Protein AF-A0A7K3S2N2-F1 (afdb_monomer)

pLDDT: mean 90.93, std 7.75, range [52.25, 96.31]

InterPro domains:
  IPR007527 Zinc finger, SWIM-type [PF04434] (64-87)
  IPR007527 Zinc finger, SWIM-type [PS50966] (55-90)

Foldseek 3Di:
DQPDPDGKDKDKAFAADDPLLVVLLLCLCVVDVVSLVQLVVQHHDPSSCVSSVVSVHNLDDDPVRIDIDIPDPDPDVVDPVSVVVVVVVVVVCRRGVQVSVVSNPDGPVVND

Nearest PDB structures (foldseek):
  2p35-assembly1_A  TM=3.093E-01  e=9.410E+00  Agrobacterium fabrum str. C58

Sequence (112 aa):
HGSRARPYRAELRLRTFADPGWEALLDAVAARPGHLSALLAKEMPHSLARTAEEAGVRLLPAADDLDPSCTCPDHGRPCKHVAALCFQTALLLDSDPFVLLLMRGRGERELL

Mean predicted aligned error: 4.45 Å

Radius of gyration: 16.35 Å; Cα contacts (8 Å, |Δi|>4): 116; chains: 1; bounding box: 36×24×43 Å

Organism: NCBI:txid66428

Structure (mmCIF, N/CA/C/O backbone):
data_AF-A0A7K3S2N2-F1
#
_entry.id   AF-A0A7K3S2N2-F1
#
loop_
_atom_site.group_PDB
_atom_site.id
_atom_site.type_symbol
_atom_site.label_atom_id
_atom_site.label_alt_id
_atom_site.label_comp_id
_atom_site.label_asym_id
_atom_site.label_entity_id
_atom_site.label_seq_id
_atom_site.pdbx_PDB_ins_code
_atom_site.Cartn_x
_atom_site.Cartn_y
_atom_site.Cartn_z
_atom_site.occupancy
_atom_site.B_iso_or_equiv
_atom_site.auth_seq_id
_atom_site.auth_comp_id
_atom_site.auth_asym_id
_atom_site.auth_atom_id
_atom_site.pdbx_PDB_model_num
ATOM 1 N N . HIS A 1 1 ? 8.950 -5.487 -25.687 1.00 52.25 1 HIS A N 1
ATOM 2 C CA . HIS A 1 1 ? 9.147 -6.840 -25.138 1.00 52.25 1 HIS A CA 1
ATOM 3 C C . HIS A 1 1 ? 10.444 -6.894 -24.338 1.00 52.25 1 HIS A C 1
ATOM 5 O O . HIS A 1 1 ? 11.377 -6.181 -24.693 1.00 52.25 1 HIS A O 1
ATOM 11 N N . GLY A 1 2 ? 10.478 -7.646 -23.234 1.00 57.34 2 GLY A N 1
ATOM 12 C CA . GLY A 1 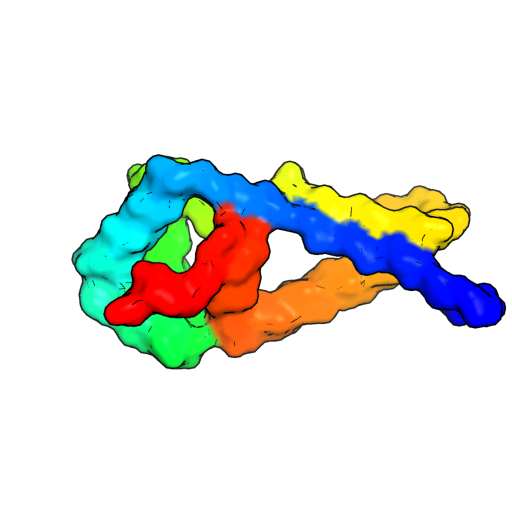2 ? 11.683 -7.892 -22.435 1.00 57.34 2 GLY A CA 1
ATOM 13 C C . GLY A 1 2 ? 12.588 -8.903 -23.134 1.00 57.34 2 GLY A C 1
ATOM 14 O O . GLY A 1 2 ? 12.611 -10.066 -22.768 1.00 57.34 2 GLY A O 1
ATOM 15 N N . SER A 1 3 ? 13.268 -8.471 -24.195 1.00 61.56 3 SER A N 1
ATOM 16 C CA . SER A 1 3 ? 14.033 -9.332 -25.110 1.00 61.56 3 SER A CA 1
ATOM 17 C C . SER A 1 3 ? 15.511 -9.499 -24.735 1.00 61.56 3 SER A C 1
ATOM 19 O O . SER A 1 3 ? 16.287 -10.036 -25.522 1.00 61.56 3 SER A O 1
ATOM 21 N N . ARG A 1 4 ? 15.939 -9.010 -23.563 1.00 68.00 4 ARG A N 1
ATOM 22 C CA . ARG A 1 4 ? 17.328 -9.148 -23.101 1.00 68.00 4 ARG A CA 1
ATOM 23 C C . ARG A 1 4 ? 17.526 -10.459 -22.349 1.00 68.00 4 ARG A C 1
ATOM 25 O O . ARG A 1 4 ? 16.686 -10.848 -21.549 1.00 68.00 4 ARG A O 1
ATOM 32 N N . ALA A 1 5 ? 18.703 -11.059 -22.527 1.00 69.88 5 ALA A N 1
ATOM 33 C CA . ALA A 1 5 ? 19.122 -12.269 -21.814 1.00 69.88 5 ALA A CA 1
ATOM 34 C C . ALA A 1 5 ? 19.164 -12.100 -20.281 1.00 69.88 5 ALA A C 1
ATOM 36 O O . ALA A 1 5 ? 19.068 -13.079 -19.550 1.00 69.88 5 ALA A O 1
ATOM 37 N N . ARG A 1 6 ? 19.300 -10.860 -19.785 1.00 74.50 6 ARG A N 1
ATOM 38 C CA . ARG A 1 6 ? 19.166 -10.522 -18.362 1.00 74.50 6 ARG A CA 1
ATOM 39 C C . ARG A 1 6 ? 17.840 -9.787 -18.127 1.00 74.50 6 ARG A C 1
ATOM 41 O O . ARG A 1 6 ? 17.644 -8.746 -18.766 1.00 74.50 6 ARG A O 1
ATOM 48 N N . PRO A 1 7 ? 16.970 -10.277 -17.224 1.00 82.94 7 PRO A N 1
ATOM 49 C CA . PRO A 1 7 ? 15.722 -9.605 -16.876 1.00 82.94 7 PRO A CA 1
ATOM 50 C C . PRO A 1 7 ? 15.964 -8.185 -16.359 1.00 82.94 7 PRO A C 1
ATOM 52 O O . PRO A 1 7 ? 16.948 -7.922 -15.662 1.00 82.94 7 PRO A O 1
ATOM 55 N N . TYR A 1 8 ? 15.050 -7.268 -16.676 1.00 89.12 8 TYR A N 1
ATOM 56 C CA . TYR A 1 8 ? 15.024 -5.958 -16.033 1.00 89.12 8 TYR A CA 1
ATOM 57 C C . TYR A 1 8 ? 14.510 -6.100 -14.602 1.00 89.12 8 TYR A C 1
ATOM 59 O O . TYR A 1 8 ? 13.614 -6.896 -14.331 1.00 89.12 8 TYR A O 1
ATOM 67 N N . ARG A 1 9 ? 15.059 -5.299 -13.694 1.00 91.56 9 ARG A N 1
ATOM 68 C CA . ARG A 1 9 ? 14.579 -5.190 -12.319 1.00 91.56 9 ARG A CA 1
ATOM 69 C C . ARG A 1 9 ? 13.565 -4.059 -12.290 1.00 91.56 9 ARG A C 1
ATOM 71 O O . ARG A 1 9 ? 13.923 -2.937 -12.638 1.00 91.56 9 ARG A O 1
ATOM 78 N N . ALA A 1 10 ? 12.322 -4.373 -11.952 1.00 93.56 10 ALA A N 1
ATOM 79 C CA . ALA A 1 10 ? 11.277 -3.399 -11.670 1.00 93.56 10 ALA A CA 1
ATOM 80 C C . ALA A 1 10 ? 10.935 -3.492 -10.182 1.00 93.56 10 ALA A C 1
ATOM 82 O O . ALA A 1 10 ? 10.783 -4.596 -9.662 1.00 93.56 10 ALA A O 1
ATOM 83 N N . GLU A 1 11 ? 10.852 -2.353 -9.509 1.00 95.00 11 GLU A N 1
ATOM 84 C CA . GLU A 1 11 ? 10.526 -2.257 -8.089 1.00 95.00 11 GLU A CA 1
ATOM 85 C C . GLU A 1 11 ? 9.417 -1.226 -7.906 1.00 95.00 11 GLU A C 1
ATOM 87 O O . GLU A 1 11 ? 9.377 -0.218 -8.610 1.00 95.00 11 GLU A O 1
ATOM 92 N N . LEU A 1 12 ? 8.530 -1.485 -6.953 1.00 93.81 12 LEU A N 1
ATOM 93 C CA . LEU A 1 12 ? 7.508 -0.553 -6.507 1.00 93.81 12 LEU A CA 1
ATOM 94 C C . LEU A 1 12 ? 7.669 -0.412 -5.001 1.00 93.81 12 LEU A C 1
ATOM 96 O O . LEU A 1 12 ? 7.522 -1.392 -4.269 1.00 93.81 12 LEU A O 1
ATOM 100 N N . ARG A 1 13 ? 8.030 0.784 -4.548 1.00 94.12 13 ARG A N 1
ATOM 101 C CA . ARG A 1 13 ? 8.204 1.075 -3.126 1.00 94.12 13 ARG A CA 1
ATOM 102 C C 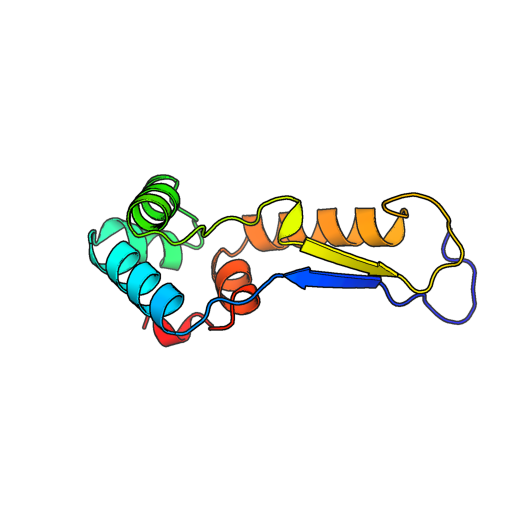. ARG A 1 13 ? 7.031 1.901 -2.634 1.00 94.12 13 ARG A C 1
ATOM 104 O O . ARG A 1 13 ? 6.526 2.751 -3.361 1.00 94.12 13 ARG A O 1
ATOM 111 N N . LEU A 1 14 ? 6.618 1.638 -1.402 1.00 94.31 14 LEU A N 1
ATOM 112 C CA . LEU A 1 14 ? 5.593 2.396 -0.703 1.00 94.31 14 LEU A CA 1
ATOM 113 C C . LEU A 1 14 ? 6.204 2.973 0.570 1.00 94.31 14 LEU A C 1
ATOM 115 O O . LEU A 1 14 ? 6.975 2.299 1.254 1.00 94.31 14 LEU A O 1
ATOM 119 N N . ARG A 1 15 ? 5.863 4.220 0.892 1.00 92.25 15 ARG A N 1
ATOM 120 C CA . ARG A 1 15 ? 6.263 4.833 2.159 1.00 92.25 15 ARG A CA 1
ATOM 121 C C . ARG A 1 15 ? 5.664 4.067 3.343 1.00 92.25 15 ARG A C 1
ATOM 123 O O . ARG A 1 15 ? 4.442 3.923 3.438 1.00 92.25 15 ARG A O 1
ATOM 130 N N . THR A 1 16 ? 6.519 3.634 4.265 1.00 94.62 16 THR A N 1
ATOM 131 C CA . THR A 1 16 ? 6.107 2.999 5.522 1.00 94.62 16 THR A CA 1
ATOM 132 C C . THR A 1 16 ? 5.578 4.029 6.514 1.00 94.62 16 THR A C 1
ATOM 134 O O . THR A 1 16 ? 5.968 5.198 6.478 1.00 94.62 16 THR A O 1
ATOM 137 N N . PHE A 1 17 ? 4.714 3.599 7.428 1.00 94.44 17 PHE A N 1
ATOM 138 C CA . PHE A 1 17 ? 4.334 4.427 8.567 1.00 94.44 17 PHE A CA 1
ATOM 139 C C . PHE A 1 17 ? 5.447 4.448 9.615 1.00 94.44 17 PHE A C 1
ATOM 141 O O . PHE A 1 17 ? 6.177 3.472 9.790 1.00 94.44 17 PHE A O 1
ATOM 148 N N . ALA A 1 18 ? 5.568 5.579 10.309 1.00 93.75 18 ALA A N 1
ATOM 149 C CA . ALA A 1 18 ? 6.286 5.648 11.576 1.00 93.75 18 ALA A CA 1
ATOM 150 C C . ALA A 1 18 ? 5.406 5.078 12.701 1.00 93.75 18 ALA A C 1
ATOM 152 O O . ALA A 1 18 ? 4.195 4.935 12.519 1.00 93.75 18 ALA A O 1
ATOM 153 N N . ASP A 1 19 ? 5.992 4.820 13.872 1.00 94.88 19 ASP A N 1
ATOM 154 C CA . ASP A 1 19 ? 5.270 4.229 15.007 1.00 94.88 19 ASP A CA 1
ATOM 155 C C . ASP A 1 19 ? 3.967 4.960 15.368 1.00 94.88 19 ASP A C 1
ATOM 157 O O . ASP A 1 19 ? 2.948 4.284 15.458 1.00 94.88 19 ASP A O 1
ATOM 161 N N . PRO A 1 20 ? 3.906 6.308 15.444 1.00 95.69 20 PRO A N 1
ATOM 162 C CA . PRO A 1 20 ? 2.646 6.993 15.746 1.00 95.69 20 PRO A CA 1
ATOM 163 C C . PRO A 1 20 ? 1.536 6.727 14.720 1.00 95.69 20 PRO A C 1
ATOM 165 O O . PRO A 1 20 ? 0.363 6.684 15.075 1.00 95.69 20 PRO A O 1
ATOM 168 N N . GLY A 1 21 ? 1.897 6.539 13.446 1.00 95.62 21 GLY A N 1
ATOM 169 C CA . GLY A 1 21 ? 0.931 6.199 12.402 1.00 95.62 21 GLY A CA 1
ATOM 170 C C . GLY A 1 21 ? 0.439 4.756 12.511 1.00 95.62 21 GLY A C 1
ATOM 171 O O . GLY A 1 21 ? -0.713 4.478 12.192 1.00 95.62 21 GLY A O 1
ATOM 172 N N . TRP A 1 22 ? 1.289 3.847 12.993 1.00 96.25 22 TRP A N 1
ATOM 173 C CA . TRP A 1 22 ? 0.883 2.478 13.298 1.00 96.25 22 TRP A CA 1
ATOM 174 C C . TRP A 1 22 ? -0.062 2.416 14.492 1.00 96.25 22 TRP A C 1
ATOM 176 O O . TRP A 1 22 ? -1.112 1.796 14.371 1.00 96.25 22 TRP A O 1
ATOM 186 N N . GLU A 1 23 ? 0.247 3.109 15.589 1.00 95.19 23 GLU A N 1
ATOM 187 C CA . GLU A 1 23 ? -0.637 3.152 16.763 1.00 95.19 23 GLU A CA 1
ATOM 188 C C . GLU A 1 23 ? -2.019 3.720 16.404 1.00 95.19 23 GLU A C 1
ATOM 190 O O . GLU A 1 23 ? -3.039 3.105 16.699 1.00 95.19 23 GLU A O 1
ATOM 195 N N . ALA A 1 24 ? -2.070 4.821 15.647 1.00 96.06 24 ALA A N 1
ATOM 196 C CA . ALA A 1 24 ? -3.338 5.398 15.199 1.00 96.06 24 ALA A CA 1
ATOM 197 C C . ALA A 1 24 ? -4.135 4.467 14.259 1.00 96.06 24 ALA A C 1
ATOM 199 O O . ALA A 1 24 ? -5.368 4.460 14.286 1.00 96.06 24 ALA A O 1
ATOM 200 N N . LEU A 1 25 ? -3.462 3.648 13.440 1.00 95.75 25 LEU A N 1
ATOM 201 C CA . LEU A 1 25 ? -4.136 2.622 12.641 1.00 95.75 25 LEU A CA 1
ATOM 202 C C . LEU A 1 25 ? -4.699 1.498 13.520 1.00 95.75 25 LEU A C 1
ATOM 204 O O . LEU A 1 25 ? -5.823 1.055 13.281 1.00 95.75 25 LEU A O 1
ATOM 208 N N . LEU A 1 26 ? -3.943 1.037 14.519 1.00 94.88 26 LEU A N 1
ATOM 209 C CA . LEU A 1 26 ? -4.399 0.012 15.460 1.00 94.88 26 LEU A CA 1
ATOM 210 C C . LEU A 1 26 ? -5.619 0.500 16.249 1.00 94.88 26 LEU A C 1
ATOM 212 O O . LEU A 1 26 ? -6.610 -0.225 16.337 1.00 94.88 26 LEU A O 1
ATOM 216 N N . ASP A 1 27 ? -5.607 1.753 16.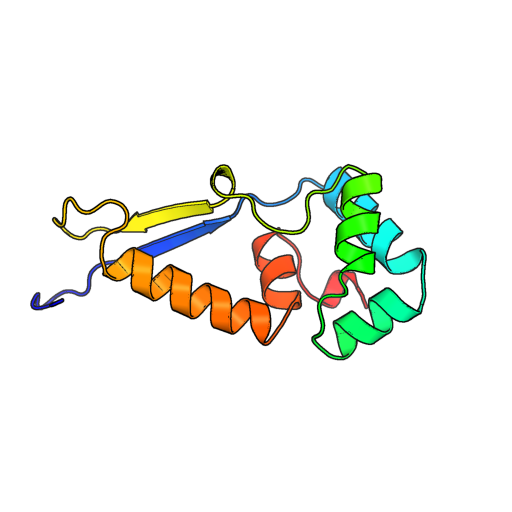704 1.00 94.94 27 ASP A N 1
ATOM 217 C CA . ASP A 1 27 ? -6.761 2.400 17.334 1.00 94.94 27 ASP A CA 1
ATOM 218 C C . ASP A 1 27 ? -7.974 2.440 16.391 1.00 94.94 27 ASP A C 1
ATOM 220 O O . ASP A 1 27 ? -9.095 2.120 16.793 1.00 94.94 27 ASP A O 1
ATOM 224 N N . ALA A 1 28 ? -7.772 2.761 15.107 1.00 95.94 28 ALA A N 1
ATOM 225 C CA . ALA A 1 28 ? -8.839 2.760 14.105 1.00 95.94 28 ALA A CA 1
ATOM 226 C C . ALA A 1 28 ? -9.428 1.359 13.855 1.00 95.94 28 ALA A C 1
ATOM 228 O O . ALA A 1 28 ? -10.639 1.220 13.635 1.00 95.94 28 ALA A O 1
ATOM 229 N N . VAL A 1 29 ? -8.603 0.309 13.901 1.00 95.50 29 VAL A N 1
ATOM 230 C CA . VAL A 1 29 ? -9.072 -1.083 13.837 1.00 95.50 29 VAL A CA 1
ATOM 231 C C . VAL A 1 29 ? -9.843 -1.448 15.110 1.00 95.50 29 VAL A C 1
ATOM 233 O O . VAL A 1 29 ? -10.942 -1.998 15.019 1.00 95.50 29 VAL A O 1
ATOM 236 N N . ALA A 1 30 ? -9.322 -1.092 16.286 1.00 93.75 30 ALA A N 1
ATOM 237 C CA . ALA A 1 30 ? -9.927 -1.389 17.583 1.00 93.75 30 ALA A CA 1
ATOM 238 C C . ALA A 1 30 ? -11.230 -0.613 17.842 1.00 93.75 30 ALA A C 1
ATOM 240 O O . ALA A 1 30 ? -12.097 -1.087 18.578 1.00 93.75 30 ALA A O 1
ATOM 241 N N . ALA A 1 31 ? -11.417 0.541 17.194 1.00 93.56 31 ALA A N 1
ATOM 242 C CA . ALA A 1 31 ? -12.598 1.385 17.352 1.00 93.56 31 ALA A CA 1
ATOM 243 C C . ALA A 1 31 ? -13.917 0.652 17.053 1.00 93.56 31 ALA A C 1
ATOM 245 O O . ALA A 1 31 ? -14.971 1.041 17.562 1.00 93.56 31 ALA A O 1
ATOM 246 N N . ARG A 1 32 ? -13.895 -0.386 16.200 1.00 93.38 32 ARG A N 1
ATOM 247 C CA . ARG A 1 32 ? -15.091 -1.156 15.827 1.00 93.38 32 ARG A CA 1
ATOM 248 C C . ARG A 1 32 ? -14.746 -2.633 15.601 1.00 93.38 32 ARG A C 1
ATOM 250 O O . ARG A 1 32 ? -13.998 -2.925 14.672 1.00 93.38 32 ARG A O 1
ATOM 257 N N . PRO A 1 33 ? -15.402 -3.588 16.293 1.00 90.12 33 PRO A N 1
ATOM 258 C CA . PRO A 1 33 ? -15.152 -5.025 16.099 1.00 90.12 33 PRO A CA 1
ATOM 259 C C . PRO A 1 33 ? -15.293 -5.514 14.645 1.00 90.12 33 PRO 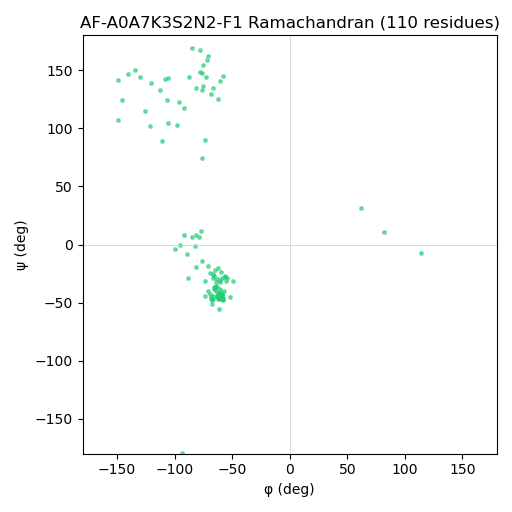A C 1
ATOM 261 O O . PRO A 1 33 ? -14.631 -6.463 14.221 1.00 90.12 33 PRO A O 1
ATOM 264 N N . GLY A 1 34 ? -16.142 -4.845 13.855 1.00 94.75 34 GLY A N 1
ATOM 265 C CA . GLY A 1 34 ? -16.327 -5.148 12.436 1.00 94.75 34 GLY A CA 1
ATOM 266 C C . GLY A 1 34 ? -15.106 -4.849 11.559 1.00 94.75 34 GLY A C 1
ATOM 267 O O . GLY A 1 34 ? -14.955 -5.494 10.529 1.00 94.75 34 GLY A O 1
ATOM 268 N N . HIS A 1 35 ? -14.221 -3.924 11.952 1.00 95.44 35 HIS A N 1
ATOM 269 C CA . HIS A 1 35 ? -13.007 -3.626 11.185 1.00 95.44 35 HIS A CA 1
ATOM 270 C C . HIS A 1 35 ? -12.033 -4.806 11.214 1.00 95.44 35 HIS A C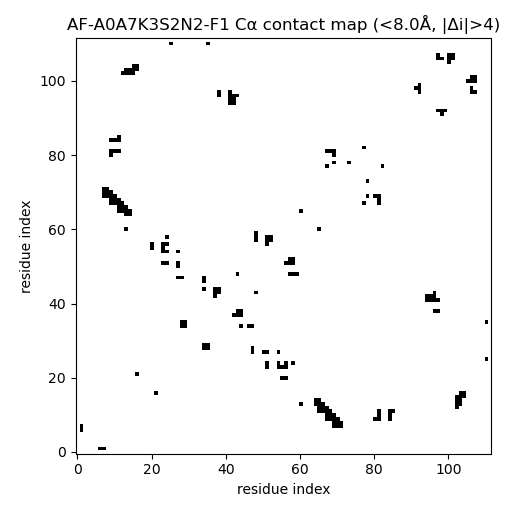 1
ATOM 272 O O . HIS A 1 35 ? -11.624 -5.279 10.158 1.00 95.44 35 HIS A O 1
ATOM 278 N N . LEU A 1 36 ? -11.725 -5.322 12.409 1.00 93.94 36 LEU A N 1
ATOM 279 C CA . LEU A 1 36 ? -10.854 -6.489 12.558 1.00 93.94 36 LEU A CA 1
ATOM 280 C C . LEU A 1 36 ? -11.455 -7.728 11.886 1.00 93.94 36 LEU A C 1
ATOM 282 O O . LEU A 1 36 ? -10.760 -8.430 11.161 1.00 93.94 36 LEU A O 1
ATOM 286 N N . SER A 1 37 ? -12.757 -7.962 12.075 1.00 94.94 37 SER A N 1
ATOM 287 C CA . SER A 1 37 ? -13.445 -9.112 11.470 1.00 94.94 37 SER A CA 1
ATOM 288 C C . SER A 1 37 ? -13.340 -9.105 9.941 1.00 94.94 37 SER A C 1
ATOM 290 O O . SER A 1 37 ? -13.079 -10.143 9.340 1.00 94.94 37 SER A O 1
ATOM 292 N N . ALA A 1 38 ? -13.500 -7.939 9.313 1.00 95.31 38 ALA A N 1
ATOM 293 C CA . ALA A 1 38 ? -13.378 -7.803 7.867 1.00 95.31 38 ALA A CA 1
ATOM 294 C C . ALA A 1 38 ? -11.927 -7.942 7.381 1.00 95.31 38 ALA A C 1
ATOM 296 O O . ALA A 1 38 ? -11.687 -8.643 6.402 1.00 95.31 38 ALA A O 1
ATOM 297 N N . LEU A 1 39 ? -10.948 -7.375 8.101 1.00 94.06 39 LEU A N 1
ATOM 298 C CA . LEU A 1 39 ? -9.530 -7.592 7.788 1.00 94.06 39 LEU A CA 1
ATOM 299 C C . LEU A 1 39 ? -9.172 -9.082 7.822 1.00 94.06 39 LEU A C 1
ATOM 301 O O . LEU A 1 39 ? -8.557 -9.580 6.883 1.00 94.06 39 LEU A O 1
ATOM 305 N N . LEU A 1 40 ? -9.611 -9.815 8.852 1.00 93.19 40 LEU A N 1
ATOM 306 C CA . LEU A 1 40 ? -9.417 -11.267 8.963 1.00 93.19 40 LEU A CA 1
ATOM 307 C C . LEU A 1 40 ? -10.123 -12.047 7.840 1.00 93.19 40 LEU A C 1
ATOM 309 O O . LEU A 1 40 ? -9.626 -13.088 7.415 1.00 93.19 40 LEU A O 1
ATOM 313 N N . ALA A 1 41 ? -11.233 -11.521 7.315 1.00 94.88 41 ALA A N 1
ATOM 314 C CA . ALA A 1 41 ? -11.903 -12.028 6.117 1.00 94.88 41 ALA A CA 1
ATOM 315 C C . ALA A 1 41 ? -11.220 -11.603 4.800 1.00 94.88 41 ALA A C 1
ATOM 317 O O . ALA A 1 41 ? -11.740 -11.886 3.724 1.00 94.88 41 ALA A O 1
ATOM 318 N N . LYS A 1 42 ? -10.047 -10.961 4.880 1.00 94.94 42 LYS A N 1
ATOM 319 C CA . LYS A 1 42 ? -9.266 -10.429 3.754 1.00 94.94 42 LYS A CA 1
ATOM 320 C C . LYS A 1 42 ? -10.002 -9.345 2.961 1.00 94.94 42 LYS A C 1
ATOM 322 O O . LYS A 1 42 ? -9.759 -9.151 1.777 1.00 94.94 42 LYS A O 1
ATOM 327 N N . GLU A 1 43 ? -10.843 -8.575 3.642 1.00 94.50 43 GLU A N 1
ATOM 328 C CA . GLU A 1 43 ? -11.513 -7.402 3.091 1.00 94.50 43 GLU A CA 1
ATOM 329 C C . GLU A 1 43 ? -10.918 -6.120 3.687 1.00 94.50 43 GLU A C 1
ATOM 331 O O . GLU A 1 43 ? -10.600 -6.063 4.874 1.00 94.50 43 GLU A O 1
ATOM 336 N N . MET A 1 44 ? -10.787 -5.065 2.876 1.00 94.00 44 MET A N 1
ATOM 337 C CA . MET A 1 44 ? -10.437 -3.720 3.346 1.00 94.00 44 MET A CA 1
ATOM 338 C C . MET A 1 44 ? -11.711 -2.876 3.489 1.00 94.00 44 MET A C 1
ATOM 340 O O . MET A 1 44 ? -12.228 -2.381 2.482 1.00 94.00 44 MET A O 1
ATOM 344 N N . PRO A 1 45 ? -12.241 -2.649 4.705 1.00 94.69 45 PRO A N 1
ATOM 345 C CA . PRO A 1 45 ? -13.459 -1.868 4.862 1.00 94.69 45 PRO A CA 1
ATOM 346 C C . PRO A 1 45 ? -13.211 -0.405 4.513 1.00 94.69 45 PRO A C 1
ATOM 348 O O . PRO A 1 45 ? -12.353 0.249 5.108 1.00 94.69 45 PRO A O 1
ATOM 351 N N . HIS A 1 46 ? -14.047 0.173 3.649 1.00 93.69 46 HIS A N 1
ATOM 352 C CA . HIS A 1 46 ? -14.035 1.622 3.418 1.00 93.69 46 HIS A CA 1
ATOM 353 C C . HIS A 1 46 ? -14.220 2.420 4.719 1.00 93.69 46 HIS A C 1
ATOM 355 O O . HIS A 1 46 ? -13.670 3.512 4.861 1.00 93.69 46 HIS A O 1
ATOM 361 N N . SER A 1 47 ? -14.962 1.871 5.690 1.00 95.62 47 SER A N 1
ATOM 362 C CA . SER A 1 47 ? -15.117 2.486 7.009 1.00 95.62 47 SER A CA 1
ATOM 363 C C . SER A 1 47 ? -13.807 2.545 7.790 1.00 95.62 47 SER A C 1
ATOM 365 O O . SER A 1 47 ? -13.568 3.556 8.440 1.00 95.62 47 SER A O 1
ATOM 367 N N . LEU A 1 48 ? -12.955 1.519 7.692 1.00 95.88 48 LEU A N 1
ATOM 368 C CA . LEU A 1 48 ? -11.643 1.504 8.335 1.00 95.88 48 LEU A CA 1
ATOM 369 C C . LEU A 1 48 ? -10.723 2.543 7.695 1.00 95.88 48 LEU A C 1
ATOM 371 O O . LEU A 1 48 ? -10.130 3.338 8.413 1.00 95.88 48 LEU A O 1
ATOM 375 N N . ALA A 1 49 ? -10.650 2.583 6.360 1.00 94.38 49 ALA A N 1
ATOM 376 C CA . ALA A 1 49 ? -9.839 3.575 5.653 1.00 94.38 49 ALA A CA 1
ATOM 377 C C . ALA A 1 49 ? -10.242 5.013 6.023 1.00 94.38 49 ALA A C 1
ATOM 379 O O . ALA A 1 49 ? -9.381 5.857 6.249 1.00 94.38 49 ALA A O 1
ATOM 380 N N . ARG A 1 50 ? -11.549 5.276 6.154 1.00 95.44 50 ARG A N 1
ATOM 381 C CA . ARG A 1 50 ? -12.055 6.575 6.610 1.00 95.44 50 ARG A CA 1
ATOM 382 C C . ARG A 1 50 ? -11.690 6.867 8.067 1.00 95.44 50 ARG A C 1
ATOM 384 O O . ARG A 1 50 ? -11.220 7.961 8.343 1.00 95.44 50 ARG A O 1
ATOM 391 N N . THR A 1 51 ? -11.889 5.920 8.985 1.00 96.31 51 THR A N 1
ATOM 392 C CA . THR A 1 51 ? -11.538 6.112 10.404 1.00 96.31 51 THR A CA 1
ATOM 393 C C . THR A 1 51 ? -10.033 6.318 10.592 1.00 96.31 51 THR A C 1
ATOM 395 O O . THR A 1 51 ? -9.632 7.148 11.400 1.00 96.31 51 THR A O 1
ATOM 398 N N . ALA A 1 52 ? -9.196 5.626 9.814 1.00 95.44 52 ALA A N 1
ATOM 399 C CA . ALA A 1 52 ? -7.755 5.859 9.798 1.00 95.44 52 ALA A CA 1
ATOM 400 C C . ALA A 1 52 ? -7.422 7.279 9.305 1.00 95.44 52 ALA A C 1
ATOM 402 O O . ALA A 1 52 ? -6.645 7.975 9.954 1.00 95.44 52 ALA A O 1
ATOM 403 N N . GLU A 1 53 ? -8.053 7.749 8.222 1.00 95.12 53 GLU A N 1
ATOM 404 C CA . GLU A 1 53 ? -7.851 9.116 7.711 1.00 95.12 53 GLU A CA 1
ATOM 405 C C . GLU A 1 53 ? -8.288 10.178 8.739 1.00 95.12 53 GLU A C 1
ATOM 407 O O . GLU A 1 53 ? -7.573 11.153 8.955 1.00 95.12 53 GLU A O 1
ATOM 412 N N . GLU A 1 54 ? -9.416 9.970 9.428 1.00 94.69 54 GLU A N 1
ATOM 413 C CA . GLU A 1 54 ? -9.886 10.825 10.534 1.00 94.69 54 GLU A CA 1
ATOM 414 C C . GLU A 1 54 ? -8.883 10.866 11.703 1.00 94.69 54 GLU A C 1
ATOM 416 O O . GLU A 1 54 ? -8.748 11.897 12.363 1.00 94.69 54 GLU A O 1
ATOM 421 N N . ALA A 1 55 ? -8.135 9.779 11.920 1.00 93.25 55 ALA A N 1
ATOM 422 C CA . ALA A 1 55 ? -7.035 9.687 12.880 1.00 93.25 55 ALA A CA 1
ATOM 423 C C . ALA A 1 55 ? -5.684 10.201 12.328 1.00 93.25 55 ALA A C 1
ATOM 425 O O . ALA A 1 55 ? -4.651 10.068 12.984 1.00 93.25 55 ALA A O 1
ATOM 426 N N . GLY A 1 56 ? -5.665 10.793 11.128 1.00 93.25 56 GLY A N 1
ATOM 427 C CA . GLY A 1 56 ? -4.460 11.334 10.490 1.00 93.25 56 GLY A CA 1
ATOM 428 C C . GLY A 1 56 ? -3.590 10.294 9.777 1.00 93.25 56 GLY A C 1
ATOM 429 O O . GLY A 1 56 ? -2.473 10.608 9.363 1.00 93.25 56 GLY A O 1
ATOM 430 N N . VAL A 1 57 ? -4.082 9.065 9.608 1.00 95.00 57 VAL A N 1
ATOM 431 C CA . VAL A 1 57 ? -3.387 7.972 8.923 1.00 95.00 57 VAL A CA 1
ATOM 432 C C . VAL A 1 57 ? -4.008 7.733 7.557 1.00 95.00 57 VAL A C 1
ATOM 434 O O . VAL A 1 57 ? -5.040 7.076 7.415 1.00 95.00 57 VAL A O 1
ATOM 437 N N . ARG A 1 58 ? -3.314 8.185 6.513 1.00 93.31 58 ARG A N 1
ATOM 438 C CA . ARG A 1 58 ? -3.677 7.844 5.138 1.00 93.31 58 ARG A CA 1
ATOM 439 C C . ARG A 1 58 ? -3.312 6.394 4.831 1.00 93.31 58 ARG A C 1
ATOM 441 O O . ARG A 1 58 ? -2.203 6.094 4.382 1.00 93.31 58 ARG A O 1
ATOM 448 N N . LEU A 1 59 ? -4.255 5.486 5.080 1.00 92.81 59 LEU A N 1
ATOM 449 C CA . LEU A 1 59 ? -4.061 4.050 4.878 1.00 92.81 59 LEU A CA 1
ATOM 450 C C . LEU A 1 59 ? -3.756 3.721 3.408 1.00 92.81 59 LEU A C 1
ATOM 452 O O . LEU A 1 59 ? -2.711 3.140 3.094 1.00 92.81 59 LEU A O 1
ATOM 456 N N . LEU A 1 60 ? -4.649 4.141 2.508 1.00 91.38 60 LEU A N 1
ATOM 457 C CA . LEU A 1 60 ? -4.546 3.870 1.075 1.00 91.38 60 LEU A CA 1
ATOM 458 C C . LEU A 1 60 ? -3.475 4.756 0.419 1.00 91.38 60 LEU A C 1
ATOM 460 O O . LEU A 1 60 ? -3.410 5.948 0.716 1.00 91.38 60 LEU A O 1
ATOM 464 N N . PRO A 1 61 ? -2.626 4.207 -0.463 1.00 89.12 61 PRO A N 1
ATOM 465 C CA . PRO A 1 61 ? -1.549 4.970 -1.080 1.00 89.12 61 PRO A CA 1
ATOM 466 C C . PRO A 1 61 ? -2.088 6.056 -2.017 1.00 89.12 61 PRO A C 1
ATOM 468 O O . PRO A 1 61 ? -2.953 5.796 -2.854 1.00 89.12 61 PRO A O 1
ATOM 471 N N . ALA A 1 62 ? -1.533 7.262 -1.911 1.00 86.62 62 ALA A N 1
ATOM 472 C CA . ALA A 1 62 ? -1.693 8.294 -2.928 1.00 86.62 62 ALA A CA 1
ATOM 473 C C . ALA A 1 62 ? -0.660 8.122 -4.059 1.00 86.62 62 ALA A C 1
ATOM 475 O O . ALA A 1 62 ? 0.290 7.344 -3.952 1.00 86.62 62 ALA A O 1
ATOM 476 N N . ALA A 1 63 ? -0.835 8.850 -5.166 1.00 81.44 63 ALA A N 1
ATOM 477 C CA . ALA A 1 63 ? 0.059 8.749 -6.324 1.00 81.44 63 ALA A CA 1
ATOM 478 C C . ALA A 1 63 ? 1.528 9.084 -5.991 1.00 81.44 63 ALA A C 1
ATOM 480 O O . ALA A 1 63 ? 2.433 8.556 -6.628 1.00 81.44 63 ALA A O 1
ATOM 481 N N . ASP A 1 64 ? 1.757 9.938 -4.994 1.00 85.50 64 ASP A N 1
ATOM 482 C CA . ASP A 1 64 ? 3.066 10.373 -4.500 1.00 85.50 64 ASP A CA 1
ATOM 483 C C . ASP A 1 64 ? 3.649 9.478 -3.389 1.00 85.50 64 ASP A C 1
ATOM 485 O O . ASP A 1 64 ? 4.811 9.641 -3.013 1.00 85.50 64 ASP A O 1
ATOM 489 N N . ASP A 1 65 ? 2.873 8.520 -2.872 1.00 90.19 65 ASP A N 1
ATOM 490 C CA . ASP A 1 65 ? 3.357 7.522 -1.910 1.00 90.19 65 ASP A CA 1
ATOM 491 C C . ASP A 1 65 ? 4.090 6.356 -2.592 1.00 90.19 65 ASP A C 1
ATOM 493 O O . ASP A 1 65 ? 4.841 5.627 -1.935 1.00 90.19 65 ASP A O 1
ATOM 497 N N . LEU A 1 66 ? 3.853 6.170 -3.894 1.00 90.56 66 LEU A N 1
ATOM 498 C CA . LEU A 1 66 ? 4.413 5.096 -4.703 1.00 90.56 66 LEU A CA 1
ATOM 499 C C . LEU A 1 66 ? 5.658 5.580 -5.449 1.00 90.56 66 LEU A C 1
ATOM 501 O O . LEU A 1 66 ? 5.594 6.497 -6.264 1.00 90.56 66 LEU A O 1
ATOM 505 N N . ASP A 1 67 ? 6.780 4.903 -5.221 1.00 92.19 67 ASP A N 1
ATOM 506 C CA . ASP A 1 67 ? 8.050 5.140 -5.910 1.00 92.19 67 ASP A CA 1
ATOM 507 C C . ASP A 1 67 ? 8.382 3.947 -6.826 1.00 92.19 67 ASP A C 1
ATOM 509 O O . ASP A 1 67 ? 8.988 2.955 -6.392 1.00 92.19 67 ASP A O 1
ATOM 513 N N . PRO A 1 68 ? 7.910 3.975 -8.086 1.00 92.00 68 PRO A N 1
ATOM 514 C CA . PRO A 1 68 ? 8.232 2.954 -9.063 1.00 92.00 68 PRO A CA 1
ATOM 515 C C . PRO A 1 68 ? 9.599 3.188 -9.715 1.00 92.00 68 PRO A C 1
ATOM 517 O O . PRO A 1 68 ? 9.889 4.262 -10.241 1.00 92.00 68 PRO A O 1
ATOM 520 N N . SER A 1 69 ? 10.399 2.130 -9.833 1.00 93.25 69 SER A N 1
ATOM 521 C CA . SER A 1 69 ? 11.675 2.163 -10.551 1.00 93.25 69 SER A CA 1
ATOM 522 C C . SER A 1 69 ? 11.843 0.958 -11.473 1.00 93.25 69 SER A C 1
ATOM 524 O O . SER A 1 69 ? 11.309 -0.125 -11.230 1.00 93.25 69 SER A O 1
ATOM 526 N N . CYS A 1 70 ? 12.576 1.132 -12.575 1.00 94.06 70 CYS A N 1
ATOM 527 C CA . CYS A 1 70 ? 12.938 0.023 -13.449 1.00 94.06 70 CYS A CA 1
ATOM 528 C C . CYS A 1 70 ? 14.284 0.249 -14.136 1.00 94.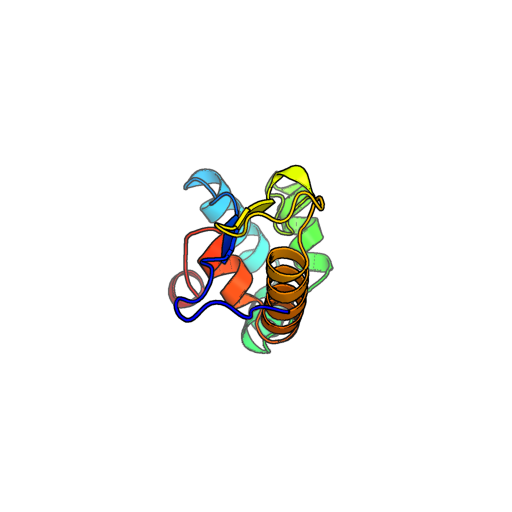06 70 CYS A C 1
ATOM 530 O O . CYS A 1 70 ? 14.573 1.347 -14.599 1.00 94.06 70 CYS A O 1
ATOM 532 N N . THR A 1 71 ? 15.085 -0.809 -14.273 1.00 92.62 71 THR A N 1
ATOM 533 C CA . THR A 1 71 ? 16.392 -0.767 -14.954 1.00 92.62 71 THR A CA 1
ATOM 534 C C . THR A 1 71 ? 16.303 -0.862 -16.483 1.00 92.62 71 THR A C 1
ATOM 536 O O . THR A 1 71 ? 17.320 -1.032 -17.162 1.00 92.62 71 THR A O 1
ATOM 539 N N . CYS A 1 72 ? 15.100 -0.799 -17.061 1.00 91.94 72 CYS A N 1
ATOM 540 C CA . CYS A 1 72 ? 14.931 -0.852 -18.508 1.00 91.94 72 CYS A CA 1
ATOM 541 C C . CYS A 1 72 ? 15.265 0.494 -19.172 1.00 91.94 72 CYS A C 1
ATOM 543 O O . CYS A 1 72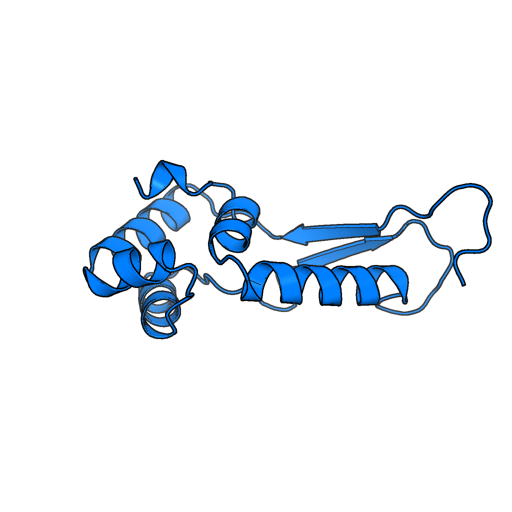 ? 14.976 1.538 -18.599 1.00 91.94 72 CYS A O 1
ATOM 545 N N . PRO A 1 73 ? 15.786 0.496 -20.410 1.00 89.06 73 PRO A N 1
ATOM 546 C CA . PRO A 1 73 ? 16.105 1.725 -21.143 1.00 89.06 73 PRO A CA 1
ATOM 547 C C . PRO A 1 73 ? 14.863 2.422 -21.738 1.00 89.06 73 PRO A C 1
ATOM 549 O O . PRO A 1 73 ? 14.986 3.268 -22.617 1.00 89.06 73 PRO A O 1
ATOM 552 N N . ASP A 1 74 ? 13.659 2.009 -21.341 1.00 86.31 74 ASP A N 1
ATOM 553 C CA . ASP A 1 74 ? 12.400 2.561 -21.837 1.00 86.31 74 ASP A CA 1
ATOM 554 C C . ASP A 1 74 ? 12.149 3.923 -21.173 1.00 86.31 74 ASP A C 1
ATOM 556 O O . ASP A 1 74 ? 12.311 4.060 -19.963 1.00 86.31 74 ASP A O 1
ATOM 560 N N . HIS A 1 75 ? 11.777 4.925 -21.968 1.00 78.06 75 HIS A N 1
ATOM 561 C CA . HIS A 1 75 ? 11.580 6.301 -21.502 1.00 78.06 75 HIS A CA 1
ATOM 562 C C . HIS A 1 75 ? 10.106 6.597 -21.172 1.00 78.06 75 HIS A C 1
ATOM 564 O O . HIS A 1 75 ? 9.781 7.713 -20.763 1.00 78.06 75 HIS A O 1
ATOM 570 N N . GLY A 1 76 ? 9.208 5.616 -21.339 1.00 81.75 76 GLY A N 1
ATOM 571 C CA . GLY A 1 76 ? 7.821 5.730 -20.893 1.00 81.75 76 GLY A CA 1
ATOM 572 C C . GLY A 1 76 ? 7.724 5.951 -19.379 1.00 81.75 76 GLY A C 1
ATOM 573 O O . GLY A 1 76 ? 8.472 5.351 -18.605 1.00 81.75 76 GLY A O 1
ATOM 574 N N . ARG A 1 77 ? 6.788 6.806 -18.948 1.00 81.25 77 ARG A N 1
ATOM 575 C CA . ARG A 1 77 ? 6.511 7.098 -17.532 1.00 81.25 77 ARG A CA 1
ATOM 576 C C . ARG A 1 77 ? 5.047 6.758 -17.199 1.00 81.25 77 ARG A C 1
ATOM 578 O O . ARG A 1 77 ? 4.180 7.557 -17.540 1.00 81.25 77 ARG A O 1
ATOM 585 N N . PRO A 1 78 ? 4.760 5.617 -16.541 1.00 88.12 78 PRO A N 1
ATOM 586 C CA . PRO A 1 78 ? 5.669 4.502 -16.255 1.00 88.12 78 PRO A CA 1
ATOM 587 C C . PRO A 1 78 ? 6.015 3.686 -17.513 1.00 88.12 78 PRO A C 1
ATOM 589 O O . PRO A 1 78 ? 5.275 3.678 -18.496 1.00 88.12 78 PRO A O 1
ATOM 592 N N . CYS A 1 79 ? 7.130 2.951 -17.487 1.00 93.38 79 CYS A N 1
ATOM 593 C CA . CYS A 1 79 ? 7.415 1.973 -18.534 1.00 93.38 79 CYS A CA 1
ATOM 594 C C . CYS A 1 79 ? 6.469 0.770 -18.393 1.00 93.38 79 CYS A C 1
ATOM 596 O O . CYS A 1 79 ? 5.923 0.513 -17.319 1.00 93.38 79 CYS A O 1
ATOM 598 N N . LYS A 1 80 ? 6.330 -0.045 -19.442 1.00 90.94 80 LYS A N 1
ATOM 599 C CA . LYS A 1 80 ? 5.456 -1.235 -19.407 1.00 90.94 80 LYS A CA 1
ATOM 600 C C . LYS A 1 80 ? 5.766 -2.228 -18.275 1.00 90.94 80 LYS A C 1
ATOM 602 O O . LYS A 1 80 ? 4.867 -2.938 -17.849 1.00 90.94 80 LYS A O 1
ATOM 607 N N . HIS A 1 81 ? 7.014 -2.303 -17.801 1.00 93.50 81 HIS A N 1
ATOM 608 C CA . HIS A 1 81 ? 7.385 -3.208 -16.706 1.00 93.50 81 HIS A CA 1
ATOM 609 C C . HIS A 1 81 ? 6.856 -2.699 -15.366 1.00 93.50 81 HIS A C 1
ATOM 611 O O . HIS A 1 81 ? 6.281 -3.473 -14.612 1.00 93.50 81 HIS A O 1
ATOM 617 N N . VAL A 1 82 ? 7.007 -1.398 -15.102 1.00 94.38 82 VAL A N 1
ATOM 618 C CA . VAL A 1 82 ? 6.407 -0.752 -13.931 1.00 94.38 82 VAL A CA 1
ATOM 619 C C . VAL A 1 82 ? 4.889 -0.818 -14.019 1.00 94.38 82 VAL A C 1
ATOM 621 O O . VAL A 1 82 ? 4.258 -1.169 -13.038 1.00 94.38 82 VAL A O 1
ATOM 624 N N . ALA A 1 83 ? 4.299 -0.544 -15.186 1.00 93.50 83 ALA A N 1
ATOM 625 C CA . ALA A 1 83 ? 2.853 -0.645 -15.361 1.00 93.50 83 ALA A CA 1
ATOM 626 C C . ALA A 1 83 ? 2.347 -2.060 -15.035 1.00 93.50 83 ALA A C 1
ATOM 628 O O . ALA A 1 83 ? 1.416 -2.208 -14.250 1.00 93.50 83 ALA A O 1
ATOM 629 N N . ALA A 1 84 ? 3.001 -3.099 -15.570 1.00 93.94 84 ALA A N 1
ATOM 630 C CA . ALA A 1 84 ? 2.676 -4.489 -15.257 1.00 93.94 84 ALA A CA 1
ATOM 631 C C . ALA A 1 84 ? 2.847 -4.809 -13.764 1.00 93.94 84 ALA A C 1
ATOM 633 O O . ALA A 1 84 ? 1.997 -5.483 -13.188 1.00 93.94 84 ALA A O 1
ATOM 634 N N . LEU A 1 85 ? 3.911 -4.299 -13.132 1.00 94.69 85 LEU A N 1
ATOM 635 C CA . LEU A 1 85 ? 4.127 -4.455 -11.696 1.00 94.69 85 LEU A CA 1
ATOM 636 C C . LEU A 1 85 ? 3.012 -3.782 -10.887 1.00 94.69 85 LEU A C 1
ATOM 638 O O . LEU A 1 85 ? 2.452 -4.430 -10.017 1.00 94.69 85 LEU A O 1
ATOM 642 N N . CYS A 1 86 ? 2.633 -2.541 -11.205 1.00 93.31 86 CYS A N 1
ATOM 643 C CA . CYS A 1 86 ? 1.536 -1.841 -10.536 1.00 93.31 86 CYS A CA 1
ATOM 644 C C . CYS A 1 86 ? 0.206 -2.590 -10.678 1.00 93.31 86 CYS A C 1
ATOM 646 O O . CYS A 1 86 ? -0.519 -2.715 -9.697 1.00 93.31 86 CYS A O 1
ATOM 648 N N . PHE A 1 87 ? -0.096 -3.124 -11.868 1.00 94.00 87 PHE A N 1
ATOM 649 C CA . PHE A 1 87 ? -1.288 -3.951 -12.075 1.00 94.00 87 PHE A CA 1
ATOM 650 C C . PHE A 1 87 ? -1.267 -5.206 -11.199 1.00 94.00 87 PHE A C 1
ATOM 652 O O . PHE A 1 87 ? -2.251 -5.496 -10.526 1.00 94.00 87 PHE A O 1
ATOM 659 N N . GLN A 1 88 ? -0.144 -5.925 -11.161 1.00 95.81 88 GLN A N 1
ATOM 660 C CA . GLN A 1 88 ? -0.023 -7.117 -10.323 1.00 95.81 88 GLN A CA 1
ATOM 661 C C . GLN A 1 88 ? -0.090 -6.781 -8.830 1.00 95.81 88 GLN A C 1
ATOM 663 O O . GLN A 1 88 ? -0.700 -7.519 -8.063 1.00 95.81 88 GLN A O 1
ATOM 668 N N . THR A 1 89 ? 0.514 -5.669 -8.408 1.00 94.00 89 THR A N 1
ATOM 669 C CA . THR A 1 89 ? 0.420 -5.191 -7.028 1.00 94.00 89 THR A CA 1
ATOM 670 C C . THR A 1 89 ? -1.022 -4.852 -6.668 1.00 94.00 89 THR A C 1
ATOM 672 O O . THR A 1 89 ? -1.466 -5.280 -5.613 1.00 94.00 89 THR A O 1
ATOM 675 N N . ALA A 1 90 ? -1.771 -4.161 -7.533 1.00 92.31 90 ALA A N 1
ATOM 676 C CA . ALA A 1 90 ? -3.182 -3.866 -7.286 1.00 92.31 90 ALA A CA 1
ATOM 677 C C . ALA A 1 90 ? -3.999 -5.150 -7.073 1.00 92.31 90 ALA A C 1
ATOM 679 O O . ALA A 1 90 ? -4.682 -5.267 -6.065 1.00 92.31 90 ALA A O 1
ATOM 680 N N . LEU A 1 91 ? -3.819 -6.159 -7.935 1.00 94.75 91 LEU A N 1
ATOM 681 C CA . LEU A 1 91 ? -4.487 -7.457 -7.783 1.00 94.75 91 LEU A CA 1
ATOM 682 C C . LEU A 1 91 ? -4.133 -8.164 -6.465 1.00 94.75 91 LEU A C 1
ATOM 684 O O . LEU A 1 91 ? -4.994 -8.788 -5.851 1.00 94.75 91 LEU A O 1
ATOM 688 N N . LEU A 1 92 ? -2.875 -8.073 -6.020 1.00 94.19 92 LEU A N 1
ATOM 689 C CA . LEU A 1 92 ? -2.456 -8.631 -4.732 1.00 94.19 92 LEU A CA 1
ATOM 690 C C . LEU A 1 92 ? -3.116 -7.898 -3.559 1.00 94.19 92 LEU A C 1
ATOM 692 O O . LEU A 1 92 ? -3.602 -8.555 -2.642 1.00 94.19 92 LEU A O 1
ATOM 696 N N . LEU A 1 93 ? -3.162 -6.564 -3.604 1.00 91.50 93 LEU A N 1
ATOM 697 C CA . LEU A 1 93 ? -3.791 -5.739 -2.569 1.00 91.50 93 LEU A CA 1
ATOM 698 C C . LEU A 1 93 ? -5.309 -5.952 -2.503 1.00 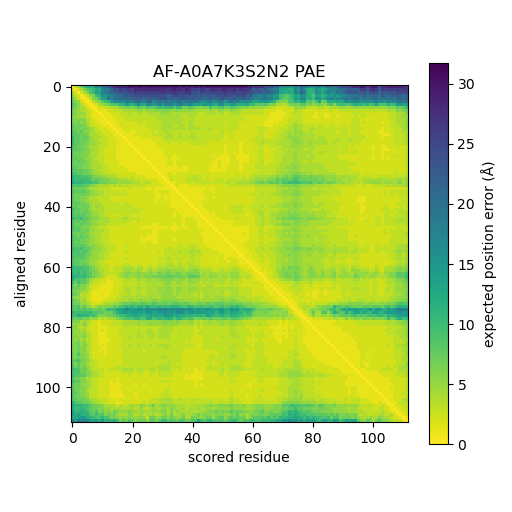91.50 93 LEU A C 1
ATOM 700 O O . LEU A 1 93 ? -5.859 -5.979 -1.406 1.00 91.50 93 LEU A O 1
ATOM 704 N N . ASP A 1 94 ? -5.963 -6.153 -3.649 1.00 90.75 94 ASP A N 1
ATOM 705 C CA . ASP A 1 94 ? -7.391 -6.481 -3.726 1.00 90.75 94 ASP A CA 1
ATOM 706 C C . ASP A 1 94 ? -7.695 -7.867 -3.132 1.00 90.75 94 ASP A C 1
ATOM 708 O O . ASP A 1 94 ? -8.791 -8.098 -2.629 1.00 90.75 94 ASP A O 1
ATOM 712 N N . SER A 1 95 ? -6.731 -8.795 -3.189 1.00 94.25 95 SER A N 1
ATOM 713 C CA . SER A 1 95 ? -6.887 -10.161 -2.672 1.00 94.25 95 SER A CA 1
ATOM 714 C C . SER A 1 95 ? -6.525 -10.329 -1.194 1.00 94.25 95 SER A C 1
ATOM 716 O O . SER A 1 95 ? -7.046 -11.233 -0.543 1.00 94.25 95 SER A O 1
ATOM 718 N N . ASP A 1 96 ? -5.611 -9.505 -0.670 1.00 95.31 96 ASP A N 1
ATOM 719 C CA . ASP A 1 96 ? -5.178 -9.568 0.725 1.00 95.31 96 ASP A CA 1
ATOM 720 C C . ASP A 1 96 ? -4.777 -8.170 1.257 1.00 95.31 96 ASP A C 1
ATOM 722 O O . ASP A 1 96 ? -3.689 -7.665 0.943 1.00 95.31 96 ASP A O 1
ATOM 726 N N . PRO A 1 97 ? -5.597 -7.547 2.127 1.00 93.56 97 PRO A N 1
ATOM 727 C CA . PRO A 1 97 ? -5.308 -6.241 2.713 1.00 93.56 97 PRO A CA 1
ATOM 728 C C . PRO A 1 97 ? -4.070 -6.240 3.618 1.00 93.56 97 PRO A C 1
ATOM 730 O O . PRO A 1 97 ? -3.459 -5.187 3.813 1.00 93.56 97 PRO A O 1
ATOM 733 N N . PHE A 1 98 ? -3.643 -7.388 4.151 1.00 95.00 98 PHE A N 1
ATOM 734 C CA . PHE A 1 98 ? -2.435 -7.463 4.972 1.00 95.00 98 PHE A CA 1
ATOM 735 C C . PHE A 1 98 ? -1.158 -7.273 4.151 1.00 95.00 98 PHE A C 1
ATOM 737 O O . PHE A 1 98 ? -0.128 -6.896 4.711 1.00 95.00 98 PHE A O 1
ATOM 744 N N . VAL A 1 99 ? -1.213 -7.441 2.825 1.00 95.19 99 VAL A N 1
ATOM 745 C CA . VAL A 1 99 ? -0.108 -7.049 1.941 1.00 95.19 99 VAL A CA 1
ATOM 746 C C . VAL A 1 99 ? 0.096 -5.534 1.988 1.00 95.19 99 VAL A C 1
ATOM 748 O O . VAL A 1 99 ? 1.241 -5.086 2.068 1.00 95.19 99 VAL A O 1
ATOM 751 N N . LEU A 1 100 ? -0.981 -4.735 2.027 1.00 94.69 100 LEU A N 1
ATOM 752 C CA . LEU A 1 100 ? -0.871 -3.280 2.193 1.00 94.69 100 LEU A CA 1
ATOM 753 C C . LEU A 1 100 ? -0.201 -2.935 3.522 1.00 94.69 100 LEU A C 1
ATOM 755 O O . LEU A 1 100 ? 0.706 -2.107 3.562 1.00 94.69 100 LEU A O 1
ATOM 759 N N . LEU A 1 101 ? -0.637 -3.589 4.599 1.00 94.69 101 LEU A N 1
ATOM 760 C CA . LEU A 1 101 ? -0.088 -3.401 5.940 1.00 94.69 101 LEU A CA 1
ATOM 761 C C . LEU A 1 101 ? 1.408 -3.726 5.969 1.00 94.69 101 LEU A C 1
ATOM 763 O O . LEU A 1 101 ? 2.215 -2.902 6.406 1.00 94.69 101 LEU A O 1
ATOM 767 N N . LEU A 1 102 ? 1.799 -4.860 5.381 1.00 94.69 102 LEU A N 1
ATOM 768 C CA . LEU A 1 102 ? 3.198 -5.256 5.265 1.00 94.69 102 LEU A CA 1
ATOM 769 C C . LEU A 1 102 ? 4.018 -4.216 4.491 1.00 94.69 102 LEU A C 1
ATOM 771 O O . LEU A 1 102 ? 5.103 -3.839 4.931 1.00 94.69 102 LEU A O 1
ATOM 775 N N . MET A 1 103 ? 3.486 -3.699 3.379 1.00 94.75 103 MET A N 1
ATOM 776 C CA . MET A 1 103 ? 4.118 -2.616 2.617 1.00 94.75 103 MET A CA 1
ATOM 777 C C . MET A 1 103 ? 4.183 -1.293 3.400 1.00 94.75 103 MET A C 1
ATOM 779 O O . MET A 1 103 ? 5.089 -0.495 3.168 1.00 94.75 103 MET A O 1
ATOM 783 N N . ARG A 1 104 ? 3.267 -1.062 4.350 1.00 94.94 104 ARG A N 1
ATOM 784 C CA . ARG A 1 104 ? 3.298 0.063 5.301 1.00 94.94 104 ARG A CA 1
ATOM 785 C C . ARG A 1 104 ? 4.213 -0.186 6.510 1.00 94.94 104 ARG A C 1
ATOM 787 O O . ARG A 1 104 ? 4.396 0.723 7.321 1.00 94.94 104 ARG A O 1
ATOM 794 N N . GLY A 1 105 ? 4.853 -1.353 6.601 1.00 94.75 105 GLY A N 1
ATOM 795 C CA . GLY A 1 105 ? 5.977 -1.621 7.501 1.00 94.75 105 GLY A CA 1
ATOM 796 C C . GLY A 1 105 ? 5.723 -2.644 8.609 1.00 94.75 105 GLY A C 1
ATOM 797 O O . GLY A 1 105 ? 6.682 -3.020 9.278 1.00 94.75 105 GLY A O 1
ATOM 798 N N . ARG A 1 106 ? 4.491 -3.132 8.801 1.00 94.56 106 ARG A N 1
ATOM 799 C CA . ARG A 1 106 ? 4.196 -4.182 9.789 1.00 94.56 106 ARG A CA 1
ATOM 800 C C . ARG A 1 106 ? 3.174 -5.196 9.268 1.00 94.56 106 ARG A C 1
ATOM 802 O O . ARG A 1 106 ? 2.311 -4.872 8.464 1.00 94.56 106 ARG A O 1
ATOM 809 N N . GLY A 1 107 ? 3.313 -6.453 9.683 1.00 88.94 107 GLY A N 1
ATOM 810 C CA . GLY A 1 107 ? 2.501 -7.564 9.174 1.00 88.94 107 GLY A CA 1
ATOM 811 C C . GLY A 1 107 ? 1.261 -7.871 10.016 1.00 88.94 107 GLY A C 1
ATOM 812 O O . GLY A 1 107 ? 1.043 -7.282 11.067 1.00 88.94 107 GLY A O 1
ATOM 813 N N . GLU A 1 108 ? 0.505 -8.882 9.581 1.00 86.81 108 GLU A N 1
ATOM 814 C CA . GLU A 1 108 ? -0.720 -9.385 10.233 1.00 86.81 108 GLU A CA 1
ATOM 815 C C . GLU A 1 108 ? -0.577 -9.663 11.736 1.00 86.81 108 GLU A C 1
ATOM 817 O O . GLU A 1 108 ? -1.517 -9.446 12.489 1.00 86.81 108 GLU A O 1
ATOM 822 N N . ARG A 1 109 ? 0.612 -10.068 12.196 1.00 87.12 109 ARG A N 1
ATOM 823 C CA . ARG A 1 109 ? 0.874 -10.377 13.611 1.00 87.12 109 ARG A CA 1
ATOM 824 C C . ARG A 1 109 ? 0.711 -9.199 14.568 1.00 87.12 109 ARG A C 1
ATOM 826 O O . ARG A 1 109 ? 0.565 -9.445 15.749 1.00 87.12 109 ARG A O 1
ATOM 833 N N . GLU A 1 110 ? 0.762 -7.958 14.094 1.00 84.06 110 GLU A N 1
ATOM 834 C CA . GLU A 1 110 ? 0.513 -6.799 14.966 1.00 84.06 110 GLU A CA 1
ATOM 835 C C . GLU A 1 110 ? -0.976 -6.603 15.275 1.00 84.06 110 GLU A C 1
ATOM 837 O O . GLU A 1 110 ? -1.326 -5.820 16.151 1.00 84.06 110 GLU A O 1
ATOM 842 N N . LEU A 1 111 ? -1.853 -7.270 14.519 1.00 79.62 111 LEU A N 1
ATOM 843 C CA . LEU A 1 111 ? -3.303 -7.206 14.683 1.00 79.62 111 LEU A CA 1
ATOM 844 C C . LEU A 1 111 ? -3.869 -8.404 15.466 1.00 79.62 111 LEU A C 1
ATOM 846 O O . LEU A 1 111 ? -5.077 -8.436 15.704 1.00 79.62 111 LEU A O 1
ATOM 850 N N . LEU A 1 112 ? -3.024 -9.377 15.828 1.00 77.81 112 LEU A N 1
ATOM 851 C CA . LEU A 1 112 ? -3.368 -10.611 16.546 1.00 77.81 112 LEU A CA 1
ATOM 852 C C . LEU A 1 112 ? -2.813 -10.579 17.972 1.00 77.81 112 LEU A C 1
ATOM 854 O O . LEU A 1 112 ? -3.552 -11.014 18.883 1.00 77.81 112 LEU A O 1
#

Secondary structure (DSSP, 8-state):
---SSSPPPEEEEEPPPPHHHHHHHHHHHHT-HHHHHHHHTT---HHHHHHHHHTT---SPPTTTEEEEE-S----SS-HHHHHHHHHHHHHHHH-HHHHHHHTT--GGGG-

Solvent-accessible surface area (backbone atoms only — not comparable to full-atom values): 6556 Å² t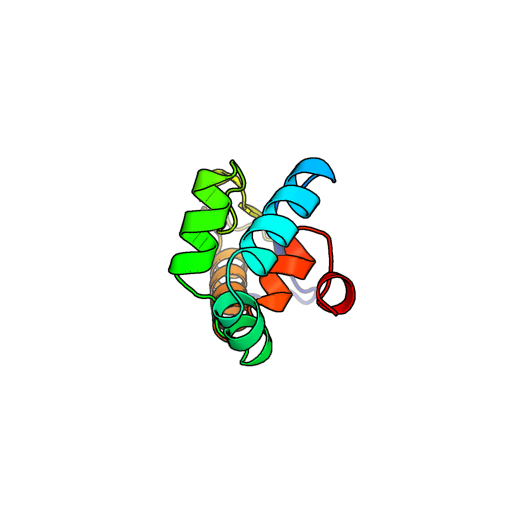otal; per-residue (Å²): 129,93,82,55,98,65,82,69,58,60,50,77,43,56,67,54,58,55,70,72,46,48,52,39,43,50,50,35,36,68,74,37,75,66,44,50,54,35,46,76,70,34,37,76,53,71,66,40,46,49,43,13,42,76,59,73,26,74,72,69,81,52,84,87,40,51,51,71,44,59,71,53,94,63,86,51,88,72,28,73,63,44,48,51,47,52,51,53,49,50,56,48,42,69,63,28,41,51,56,51,39,39,50,32,67,49,52,65,75,83,80,109